Protein AF-A0A329RWU1-F1 (afdb_monomer_lite)

Structure (mmCIF, N/CA/C/O backbone):
data_AF-A0A329RWU1-F1
#
_entry.id   AF-A0A329RWU1-F1
#
loop_
_atom_site.group_PDB
_atom_site.id
_atom_site.type_symbol
_atom_site.label_atom_id
_atom_site.label_alt_id
_atom_site.label_comp_id
_atom_site.label_asym_id
_atom_site.label_entity_id
_atom_site.label_seq_id
_atom_site.pdbx_PDB_ins_code
_atom_site.Cartn_x
_atom_site.Cartn_y
_atom_site.Cartn_z
_atom_site.occupancy
_atom_site.B_iso_or_equiv
_atom_site.auth_seq_id
_atom_site.auth_comp_id
_atom_site.auth_asym_id
_atom_site.auth_atom_id
_atom_site.pdbx_PDB_model_num
ATOM 1 N N . MET A 1 1 ? -16.212 4.861 3.791 1.00 53.28 1 MET A N 1
ATOM 2 C CA . MET A 1 1 ? -15.691 4.065 4.919 1.00 53.28 1 MET A CA 1
ATOM 3 C C . MET A 1 1 ? -14.187 4.242 4.903 1.00 53.28 1 MET A C 1
ATOM 5 O O . MET A 1 1 ? -13.581 3.909 3.897 1.00 53.28 1 MET A O 1
ATOM 9 N N . GLU A 1 2 ? -13.605 4.846 5.935 1.00 63.16 2 GLU A N 1
ATOM 10 C CA . GLU A 1 2 ? -12.147 4.942 6.057 1.00 63.16 2 GLU A CA 1
ATOM 11 C C . GLU A 1 2 ? -11.657 3.660 6.729 1.00 63.16 2 GLU A C 1
ATOM 13 O O . GLU A 1 2 ? -12.120 3.310 7.815 1.00 63.16 2 GLU A O 1
ATOM 18 N N . HIS A 1 3 ? -10.800 2.896 6.052 1.00 72.19 3 HIS A N 1
ATOM 19 C CA . HIS A 1 3 ? -10.310 1.638 6.600 1.00 72.19 3 HIS A CA 1
ATOM 20 C C . HIS A 1 3 ? -9.166 1.933 7.585 1.00 72.19 3 HIS A C 1
ATOM 22 O O . HIS A 1 3 ? -8.128 2.446 7.163 1.00 72.19 3 HIS A O 1
ATOM 28 N N . PRO A 1 4 ? -9.294 1.581 8.879 1.00 76.88 4 PRO A N 1
ATOM 29 C CA . PRO A 1 4 ? -8.288 1.889 9.904 1.00 76.88 4 PRO A CA 1
ATOM 30 C C . PRO A 1 4 ? -6.947 1.174 9.678 1.00 76.88 4 PRO A C 1
ATOM 32 O O . PRO A 1 4 ? -5.950 1.496 10.307 1.00 76.88 4 PRO A O 1
ATOM 35 N N . VAL A 1 5 ? -6.904 0.212 8.760 1.00 80.25 5 VAL A N 1
ATOM 36 C CA . VAL A 1 5 ? -5.672 -0.425 8.285 1.00 80.25 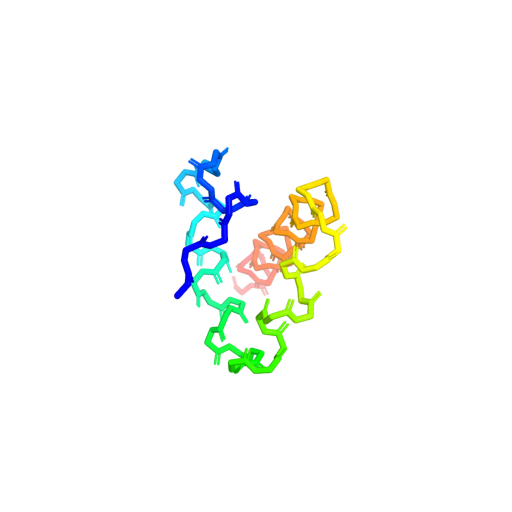5 VAL A CA 1
ATOM 37 C C . VAL A 1 5 ? -4.782 0.541 7.486 1.00 80.25 5 VAL A C 1
ATOM 39 O O . VAL A 1 5 ? -3.566 0.377 7.471 1.00 80.25 5 VAL A O 1
AT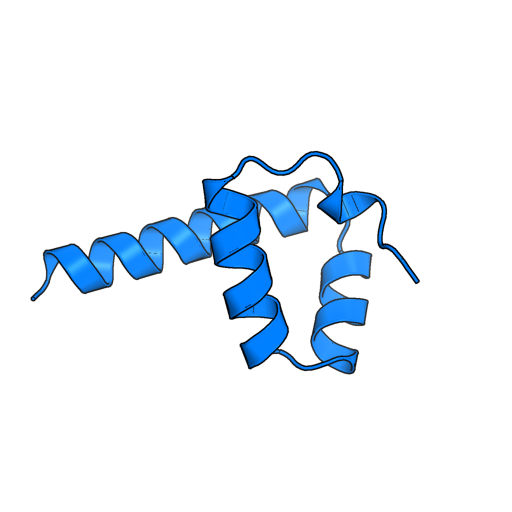OM 42 N N . PHE A 1 6 ? -5.347 1.583 6.871 1.00 81.25 6 PHE A N 1
ATOM 43 C CA . PHE A 1 6 ? -4.593 2.519 6.030 1.00 81.25 6 PHE A CA 1
ATOM 44 C C . PHE A 1 6 ? -4.090 3.770 6.773 1.00 81.25 6 PHE A C 1
ATOM 46 O O . PHE A 1 6 ? -3.410 4.600 6.174 1.00 81.25 6 PHE A O 1
ATOM 53 N N . THR A 1 7 ? -4.392 3.928 8.066 1.00 77.94 7 THR A N 1
ATOM 54 C CA . THR A 1 7 ? -4.116 5.172 8.812 1.00 77.94 7 THR A CA 1
ATOM 55 C C . THR A 1 7 ? -2.679 5.310 9.323 1.00 77.94 7 THR A C 1
ATOM 57 O O . THR A 1 7 ? -2.265 6.426 9.617 1.00 77.94 7 THR A O 1
ATOM 60 N N . ASN A 1 8 ? -1.901 4.223 9.398 1.00 82.19 8 ASN A N 1
ATOM 61 C CA . ASN A 1 8 ? -0.522 4.221 9.923 1.00 82.19 8 ASN A CA 1
ATOM 62 C C . ASN A 1 8 ? 0.541 3.922 8.849 1.00 82.19 8 ASN A C 1
ATOM 64 O O . ASN A 1 8 ? 1.587 3.347 9.144 1.00 82.19 8 ASN A O 1
ATOM 68 N N . LEU A 1 9 ? 0.262 4.261 7.590 1.00 83.94 9 LEU A N 1
ATOM 69 C CA . LEU A 1 9 ? 1.167 3.992 6.474 1.00 83.94 9 LEU A CA 1
ATOM 70 C C . LEU A 1 9 ? 2.181 5.122 6.280 1.00 83.94 9 LEU A C 1
ATOM 72 O O . LEU A 1 9 ? 1.851 6.303 6.387 1.00 83.94 9 LEU A O 1
ATOM 76 N N . SER A 1 10 ? 3.412 4.751 5.933 1.00 86.75 10 SER A N 1
ATOM 77 C CA . SER A 1 10 ? 4.460 5.700 5.542 1.00 86.75 10 SER A CA 1
ATOM 78 C C . SER A 1 10 ? 4.084 6.419 4.234 1.00 86.75 10 SER A C 1
ATOM 80 O O . SER A 1 10 ? 3.370 5.834 3.419 1.00 86.75 10 SER A O 1
ATOM 82 N N . PRO A 1 11 ? 4.623 7.616 3.933 1.00 85.12 11 PRO A N 1
ATOM 83 C CA . PRO A 1 11 ? 4.306 8.346 2.697 1.00 85.12 11 PRO A CA 1
ATOM 84 C C . PRO A 1 11 ? 4.511 7.518 1.415 1.00 85.12 11 PRO A C 1
ATOM 86 O O . PRO A 1 11 ? 3.668 7.522 0.524 1.00 85.12 11 PRO A O 1
ATOM 89 N N . ALA A 1 12 ? 5.593 6.733 1.351 1.00 82.38 12 ALA A N 1
ATOM 90 C CA . ALA A 1 12 ? 5.863 5.826 0.231 1.00 82.38 12 ALA A CA 1
ATOM 91 C C . ALA A 1 12 ? 4.823 4.693 0.114 1.00 82.38 12 ALA A C 1
ATOM 93 O O . ALA A 1 12 ? 4.463 4.273 -0.981 1.00 82.38 12 ALA A O 1
ATOM 94 N N . GLN A 1 13 ? 4.298 4.220 1.246 1.00 87.38 13 GLN A N 1
ATOM 95 C CA . GLN A 1 13 ? 3.265 3.186 1.289 1.00 87.38 13 GLN A CA 1
ATOM 96 C C . GLN A 1 13 ? 1.886 3.750 0.941 1.00 87.38 13 GLN A C 1
ATOM 98 O O . GLN A 1 13 ? 1.067 3.029 0.382 1.00 87.38 13 GLN A O 1
ATOM 103 N N . GLN A 1 14 ? 1.634 5.030 1.226 1.00 88.25 14 GLN A N 1
ATOM 104 C CA . GLN A 1 14 ? 0.424 5.726 0.792 1.00 88.25 14 GLN A CA 1
ATOM 105 C C . GLN A 1 14 ? 0.387 5.913 -0.732 1.00 88.25 14 GLN A C 1
ATOM 107 O O . GLN A 1 14 ? -0.671 5.721 -1.329 1.00 88.25 14 GLN A O 1
ATOM 112 N N . ASP A 1 15 ? 1.520 6.224 -1.375 1.00 89.12 15 ASP A N 1
ATOM 113 C CA . ASP A 1 15 ? 1.619 6.260 -2.846 1.00 89.12 15 ASP A CA 1
ATOM 114 C C . ASP A 1 15 ? 1.334 4.880 -3.460 1.00 89.12 15 ASP A C 1
ATOM 116 O O . ASP A 1 15 ? 0.428 4.735 -4.287 1.00 89.12 15 ASP A O 1
ATOM 120 N N . ALA A 1 16 ? 2.032 3.849 -2.970 1.00 89.44 16 ALA A N 1
ATOM 121 C CA . ALA A 1 16 ? 1.814 2.463 -3.375 1.00 89.44 16 ALA A CA 1
ATOM 122 C C . ALA A 1 16 ? 0.352 2.033 -3.167 1.00 89.44 16 ALA A C 1
ATOM 124 O O . ALA A 1 16 ? -0.244 1.399 -4.038 1.00 89.44 16 ALA A O 1
ATOM 125 N N . LEU A 1 17 ? -0.257 2.416 -2.039 1.00 89.69 17 LEU A N 1
ATOM 126 C CA . LEU A 1 17 ? -1.653 2.119 -1.740 1.00 89.69 17 LEU A CA 1
ATOM 127 C C . LEU A 1 17 ? -2.584 2.806 -2.735 1.00 89.69 17 LEU A C 1
ATOM 129 O O . LEU A 1 17 ? -3.457 2.138 -3.274 1.00 89.69 17 LEU A O 1
ATOM 133 N N . ASN A 1 18 ? -2.404 4.096 -3.015 1.00 89.25 18 ASN A N 1
ATOM 134 C CA . ASN A 1 18 ? -3.244 4.820 -3.973 1.00 89.25 18 ASN A CA 1
ATOM 135 C C . ASN A 1 18 ? -3.207 4.179 -5.368 1.00 89.25 18 ASN A C 1
ATOM 137 O O . ASN A 1 18 ? -4.259 3.959 -5.974 1.00 89.25 18 ASN A O 1
ATOM 141 N N . LYS A 1 19 ? -2.018 3.798 -5.846 1.00 90.81 19 LYS A N 1
ATOM 142 C CA . LYS A 1 19 ? -1.855 3.068 -7.114 1.00 90.81 19 LYS A CA 1
ATOM 143 C C . LYS A 1 19 ? -2.552 1.710 -7.081 1.00 90.81 19 LYS A C 1
ATOM 145 O O . LYS A 1 19 ? -3.288 1.358 -8.003 1.00 90.81 19 LYS A O 1
ATOM 150 N N . LEU A 1 20 ? -2.367 0.961 -5.997 1.00 89.12 20 LEU A N 1
ATOM 151 C CA . LEU A 1 20 ? -2.944 -0.367 -5.824 1.00 89.12 20 LEU A CA 1
ATOM 152 C C . LEU A 1 20 ? -4.477 -0.314 -5.715 1.00 89.12 20 LEU A C 1
ATOM 154 O O . LEU A 1 20 ? -5.159 -1.125 -6.338 1.00 89.12 20 LEU A O 1
ATOM 158 N N . MET A 1 21 ? -5.030 0.682 -5.021 1.00 89.00 21 MET A N 1
ATOM 159 C CA . MET A 1 21 ? -6.471 0.949 -4.971 1.00 89.00 21 MET A CA 1
ATOM 160 C C . MET A 1 21 ? -7.034 1.299 -6.355 1.00 89.00 21 MET A C 1
ATOM 162 O O . MET A 1 21 ? -8.084 0.778 -6.733 1.00 89.00 21 MET A O 1
ATOM 166 N N . SER A 1 22 ? -6.317 2.112 -7.140 1.00 90.25 22 SER A N 1
ATOM 167 C CA . SER A 1 22 ? -6.706 2.442 -8.516 1.00 90.25 22 SER A CA 1
ATOM 168 C C . SER A 1 22 ? -6.721 1.221 -9.444 1.00 90.25 22 SER A C 1
ATOM 170 O O . SER A 1 22 ? -7.531 1.186 -10.367 1.00 90.25 22 SER A O 1
ATOM 172 N N . MET A 1 23 ? -5.856 0.225 -9.221 1.00 88.81 23 MET A N 1
ATOM 173 C CA . MET A 1 23 ? -5.835 -1.015 -10.015 1.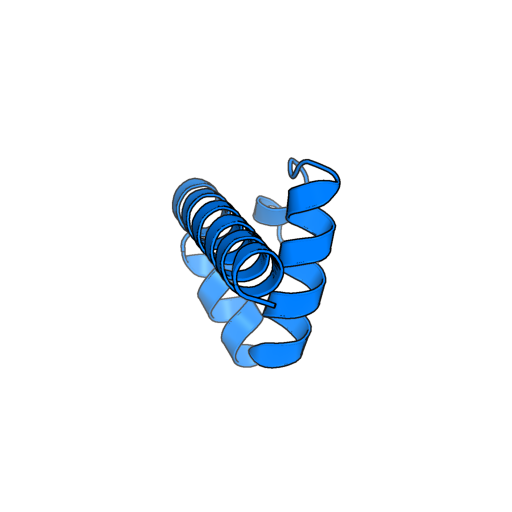00 88.81 23 MET A CA 1
ATOM 174 C C . MET A 1 23 ? -6.897 -2.029 -9.578 1.00 88.81 23 MET A C 1
ATOM 176 O O . MET A 1 23 ? -7.446 -2.741 -10.413 1.00 88.81 23 MET A O 1
ATOM 180 N N . LEU A 1 24 ? -7.148 -2.140 -8.271 1.00 88.75 24 LEU A N 1
ATOM 181 C CA . LEU A 1 24 ? -8.044 -3.153 -7.706 1.00 88.75 24 LEU A CA 1
ATOM 182 C C . LEU A 1 24 ? -9.528 -2.779 -7.796 1.00 88.75 24 LEU A C 1
ATOM 184 O O . LEU A 1 24 ? -10.380 -3.667 -7.758 1.00 88.75 24 LEU A O 1
ATOM 188 N N . GLY A 1 25 ? -9.842 -1.484 -7.870 1.00 88.94 25 GLY A N 1
ATOM 189 C CA . GLY A 1 25 ? -11.218 -1.003 -7.801 1.00 88.94 25 GLY A CA 1
ATOM 190 C C . GLY A 1 25 ? -11.863 -1.204 -6.417 1.00 88.94 25 GLY 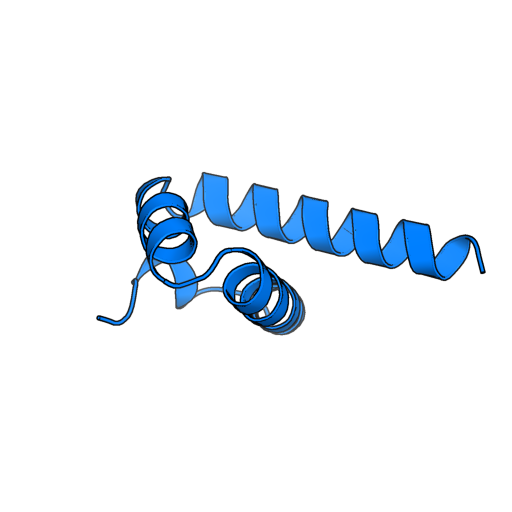A C 1
ATOM 191 O O . GLY A 1 25 ? -11.279 -1.805 -5.514 1.00 88.94 25 GLY A O 1
ATOM 192 N N . PRO A 1 26 ? -13.088 -0.700 -6.211 1.00 85.06 26 PRO A N 1
ATOM 193 C CA . PRO A 1 26 ? -13.710 -0.598 -4.885 1.00 85.06 26 PRO A CA 1
ATOM 194 C C . PRO A 1 26 ? -13.930 -1.950 -4.179 1.00 85.06 26 PRO A C 1
ATOM 196 O O . PRO A 1 26 ? -13.767 -2.050 -2.959 1.00 85.06 26 PRO A O 1
ATOM 199 N N . GLU A 1 27 ? -14.254 -3.003 -4.931 1.00 88.00 27 GLU A N 1
ATOM 200 C CA . GLU A 1 27 ? -14.424 -4.362 -4.395 1.00 88.00 27 GLU A CA 1
ATOM 201 C C . GLU A 1 27 ? -13.082 -4.969 -3.966 1.00 88.00 27 GLU A C 1
ATOM 203 O O . GLU A 1 27 ? -12.961 -5.508 -2.862 1.00 88.00 27 GLU A O 1
ATOM 208 N N . GLY A 1 28 ? -12.043 -4.814 -4.792 1.00 88.50 28 GLY A N 1
ATOM 209 C CA . GLY A 1 28 ? -10.704 -5.298 -4.473 1.00 88.50 28 GLY A CA 1
ATOM 210 C C . GLY A 1 28 ? -10.067 -4.548 -3.300 1.00 88.50 28 GLY A C 1
ATOM 211 O O . GLY A 1 28 ? -9.373 -5.167 -2.494 1.00 88.50 28 GLY A O 1
ATOM 212 N N . VAL A 1 29 ? -10.358 -3.252 -3.138 1.00 88.50 29 VAL A N 1
ATOM 213 C CA . VAL A 1 29 ? -9.931 -2.460 -1.970 1.00 88.50 29 VAL A 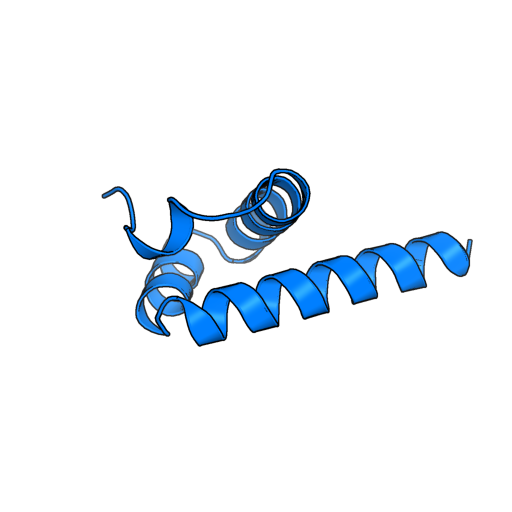CA 1
ATOM 214 C C . VAL A 1 29 ? -10.591 -2.949 -0.686 1.00 88.50 29 VAL A C 1
ATOM 216 O O . VAL A 1 29 ? -9.906 -3.096 0.325 1.00 88.50 29 VAL A O 1
ATOM 219 N N . SER A 1 30 ? -11.890 -3.256 -0.722 1.00 87.69 30 SER A N 1
ATOM 220 C CA . SER A 1 30 ? -12.594 -3.786 0.452 1.00 87.69 30 SER A CA 1
ATOM 221 C C . SER A 1 30 ? -12.024 -5.139 0.876 1.00 87.69 30 SER A C 1
ATOM 223 O O . SER A 1 30 ? -11.712 -5.331 2.050 1.00 87.69 30 SER A O 1
ATOM 225 N N . HIS A 1 31 ? -11.804 -6.046 -0.082 1.00 89.56 31 HIS A N 1
ATOM 226 C CA . HIS A 1 31 ? -11.176 -7.337 0.198 1.00 89.56 31 HIS A CA 1
ATOM 227 C C . HIS A 1 31 ? -9.751 -7.171 0.742 1.00 89.56 31 HIS A C 1
ATOM 229 O O . HIS A 1 31 ? -9.373 -7.842 1.699 1.00 89.56 31 HIS A O 1
ATOM 235 N N . PHE A 1 32 ? -8.971 -6.250 0.170 1.00 88.50 32 PHE A N 1
ATOM 236 C CA . PHE A 1 32 ? -7.614 -5.952 0.618 1.00 88.50 32 PHE A CA 1
ATOM 237 C C . PHE A 1 32 ? -7.583 -5.413 2.053 1.00 88.50 32 PHE A C 1
ATOM 239 O O . PHE A 1 32 ? -6.819 -5.905 2.880 1.00 88.50 32 PHE A O 1
ATOM 246 N N . ALA A 1 33 ? -8.467 -4.473 2.387 1.00 87.31 33 ALA A N 1
ATOM 247 C CA . ALA A 1 33 ? -8.583 -3.942 3.739 1.00 87.31 33 ALA A CA 1
ATOM 248 C C . ALA A 1 33 ? -9.039 -5.000 4.763 1.00 87.31 33 ALA A C 1
ATOM 250 O O . ALA A 1 33 ? -8.637 -4.945 5.926 1.00 87.31 33 ALA A O 1
ATOM 251 N N . SER A 1 34 ? -9.839 -5.985 4.339 1.00 89.25 34 SER A N 1
ATOM 252 C CA . SER A 1 34 ? -10.253 -7.116 5.179 1.00 89.25 34 SER A CA 1
ATOM 253 C C . SER A 1 34 ? -9.122 -8.094 5.517 1.00 89.25 34 SER A C 1
ATOM 255 O O . SER A 1 34 ? -9.280 -8.870 6.456 1.00 89.25 34 SER A O 1
ATOM 257 N N . GLN A 1 35 ? -7.979 -8.058 4.818 1.00 88.19 35 GLN A N 1
ATOM 258 C CA . GLN A 1 35 ? -6.824 -8.920 5.129 1.00 88.19 35 GLN A CA 1
ATOM 259 C C . GLN A 1 35 ? -6.065 -8.479 6.391 1.00 88.19 35 GLN A C 1
ATOM 261 O O . GLN A 1 35 ? -5.230 -9.221 6.905 1.00 88.19 35 GLN A O 1
ATOM 266 N N . GLY A 1 36 ? -6.367 -7.285 6.905 1.00 88.19 36 GLY A N 1
ATOM 267 C CA . GLY A 1 36 ? -5.742 -6.732 8.097 1.00 88.19 36 GLY A CA 1
ATOM 268 C C . GLY A 1 36 ? -4.438 -5.977 7.816 1.00 88.19 36 GLY A C 1
ATOM 269 O O . GLY A 1 36 ? -3.894 -6.017 6.709 1.00 88.19 36 GLY A O 1
ATOM 270 N N . PRO A 1 37 ? -3.931 -5.250 8.824 1.00 85.88 37 PRO A N 1
ATOM 271 C CA . PRO A 1 37 ? -2.839 -4.301 8.647 1.00 85.88 37 PRO A CA 1
ATOM 272 C C . PRO A 1 37 ? -1.518 -4.935 8.234 1.00 85.88 37 PRO A C 1
ATOM 274 O O . PRO A 1 37 ? -0.834 -4.380 7.385 1.00 85.88 37 PRO A O 1
ATOM 277 N N . GLU A 1 38 ? -1.177 -6.108 8.761 1.00 88.69 38 GLU A N 1
ATOM 278 C CA . GLU A 1 38 ? 0.088 -6.773 8.435 1.00 88.69 38 GLU A CA 1
ATOM 279 C C . GLU A 1 38 ? 0.136 -7.248 6.974 1.00 88.69 38 GLU A C 1
ATOM 281 O O . GLU A 1 38 ? 1.101 -6.971 6.262 1.00 88.69 38 GLU A O 1
ATOM 286 N N . ALA A 1 39 ? -0.940 -7.879 6.493 1.00 89.00 39 ALA A N 1
ATOM 287 C CA . ALA A 1 39 ? -1.048 -8.335 5.109 1.00 89.00 39 ALA A CA 1
ATOM 288 C C . ALA A 1 39 ? -1.045 -7.163 4.118 1.00 89.00 39 ALA A C 1
ATOM 290 O O . ALA A 1 39 ? -0.382 -7.222 3.079 1.00 89.00 39 ALA A O 1
ATOM 291 N N . VAL A 1 40 ? -1.745 -6.076 4.461 1.00 88.94 40 VAL A N 1
ATOM 292 C CA . VAL A 1 40 ? -1.718 -4.839 3.678 1.00 88.94 40 VAL A CA 1
ATOM 293 C C . VAL A 1 40 ? -0.303 -4.279 3.614 1.00 88.94 40 VAL A C 1
ATOM 295 O O . VAL A 1 40 ? 0.187 -3.995 2.524 1.00 88.94 40 VAL A O 1
ATOM 298 N N . ASN A 1 41 ? 0.377 -4.177 4.755 1.00 89.00 41 ASN A N 1
ATOM 299 C CA . ASN A 1 41 ? 1.717 -3.608 4.831 1.00 89.00 41 ASN A CA 1
ATOM 300 C C . ASN A 1 41 ? 2.729 -4.419 4.004 1.00 89.00 41 ASN A C 1
ATOM 302 O O . ASN A 1 41 ? 3.440 -3.859 3.168 1.00 89.00 41 ASN A O 1
ATOM 306 N N . ALA A 1 42 ? 2.714 -5.748 4.147 1.00 90.88 42 ALA A N 1
ATOM 307 C CA . ALA A 1 42 ? 3.562 -6.655 3.375 1.00 90.88 42 ALA A CA 1
ATOM 308 C C . ALA A 1 42 ? 3.299 -6.549 1.864 1.00 90.88 42 ALA A C 1
ATOM 310 O O . ALA A 1 42 ? 4.231 -6.554 1.054 1.00 90.88 42 ALA A O 1
ATOM 311 N N . ARG A 1 43 ? 2.029 -6.413 1.463 1.00 90.88 43 ARG A N 1
ATOM 312 C CA . ARG A 1 43 ? 1.671 -6.270 0.050 1.00 90.88 43 ARG A CA 1
ATOM 313 C C . ARG A 1 43 ? 2.107 -4.927 -0.527 1.00 90.88 43 ARG A C 1
ATOM 315 O O . ARG A 1 43 ? 2.568 -4.899 -1.665 1.00 90.88 43 ARG A O 1
ATOM 322 N N . LEU A 1 44 ? 2.003 -3.846 0.244 1.00 91.00 44 LEU A N 1
ATOM 323 C CA . LEU A 1 44 ? 2.487 -2.523 -0.157 1.00 91.00 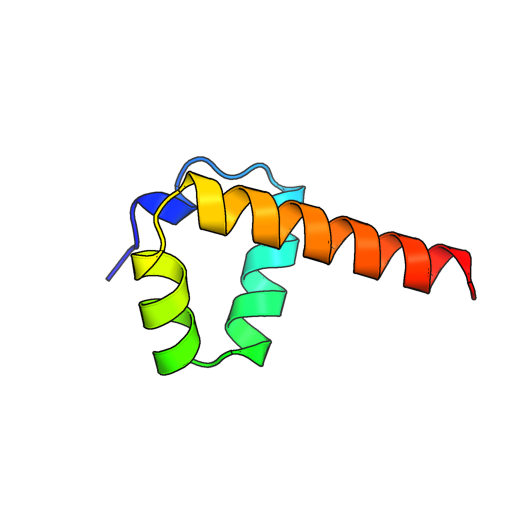44 LEU A CA 1
ATOM 324 C C . LEU A 1 44 ? 4.012 -2.493 -0.288 1.00 91.00 44 LEU A C 1
ATOM 326 O O . LEU A 1 44 ? 4.518 -1.964 -1.275 1.00 91.00 44 LEU A O 1
ATOM 330 N N . GLU A 1 45 ? 4.747 -3.111 0.640 1.00 91.06 45 GLU A N 1
ATOM 331 C CA . GLU A 1 45 ? 6.203 -3.253 0.514 1.00 91.06 45 GLU A CA 1
ATOM 332 C C . GLU A 1 45 ? 6.592 -4.066 -0.721 1.00 91.06 45 GLU A C 1
ATOM 334 O O . GLU A 1 45 ? 7.476 -3.666 -1.479 1.00 91.06 45 GLU A O 1
ATOM 339 N N . SER A 1 46 ? 5.915 -5.191 -0.963 1.00 91.06 46 SER A N 1
ATOM 340 C CA . SER A 1 46 ? 6.196 -6.012 -2.140 1.00 91.06 46 SER A CA 1
ATOM 341 C C . SER A 1 46 ? 5.876 -5.276 -3.443 1.00 91.06 46 SER A C 1
ATOM 343 O O . SER A 1 46 ? 6.611 -5.432 -4.416 1.00 91.06 46 SER A O 1
ATOM 345 N N . PHE A 1 47 ? 4.809 -4.473 -3.464 1.00 90.44 47 PHE A N 1
ATOM 346 C CA . PHE A 1 47 ? 4.453 -3.645 -4.613 1.00 90.44 47 PHE A CA 1
ATOM 347 C C . PHE A 1 47 ? 5.489 -2.544 -4.857 1.00 90.44 47 PHE A C 1
ATOM 349 O O . PHE A 1 47 ? 5.969 -2.396 -5.976 1.00 90.44 47 PHE A O 1
ATOM 356 N N . SER A 1 48 ? 5.915 -1.848 -3.802 1.00 88.69 48 SER A N 1
ATOM 357 C CA . SER A 1 48 ? 6.954 -0.819 -3.892 1.00 88.69 48 SER A CA 1
ATOM 358 C C . SER A 1 48 ? 8.293 -1.391 -4.373 1.00 88.69 48 SER A C 1
ATOM 360 O O . SER A 1 48 ? 8.951 -0.789 -5.219 1.00 88.69 48 SER A O 1
ATOM 362 N N . ARG A 1 49 ? 8.680 -2.588 -3.909 1.00 89.25 49 ARG A N 1
ATOM 363 C CA . ARG A 1 49 ? 9.876 -3.289 -4.410 1.00 89.25 49 ARG A CA 1
ATOM 364 C C . ARG A 1 49 ? 9.749 -3.687 -5.875 1.00 89.25 49 ARG A C 1
ATOM 366 O O . ARG A 1 49 ? 10.728 -3.589 -6.603 1.00 89.25 49 ARG A O 1
ATOM 373 N N . TYR A 1 50 ? 8.570 -4.133 -6.298 1.00 88.94 50 TYR A N 1
ATOM 374 C CA . TYR A 1 50 ? 8.308 -4.454 -7.697 1.00 88.94 50 TYR A CA 1
ATOM 375 C C . TYR A 1 50 ? 8.399 -3.209 -8.588 1.00 88.94 50 TYR A C 1
ATOM 377 O O . TYR A 1 50 ? 9.066 -3.256 -9.617 1.00 88.94 50 TYR A O 1
ATOM 385 N N . GLU A 1 51 ? 7.801 -2.087 -8.175 1.00 87.94 51 GLU A N 1
ATOM 386 C CA . GLU A 1 51 ? 7.935 -0.810 -8.887 1.00 87.94 51 GLU A CA 1
ATOM 387 C C . GLU A 1 51 ? 9.396 -0.361 -8.969 1.00 87.94 51 GLU A C 1
ATOM 389 O O . GLU A 1 51 ? 9.851 0.030 -10.039 1.00 87.94 51 GLU A O 1
ATOM 394 N N . ASN A 1 52 ? 10.148 -0.463 -7.872 1.00 86.81 52 ASN A N 1
ATOM 395 C CA . ASN A 1 52 ? 11.561 -0.096 -7.867 1.00 86.81 52 ASN A CA 1
ATOM 396 C C . ASN A 1 52 ? 12.384 -1.002 -8.800 1.00 86.81 52 ASN A C 1
ATOM 398 O O . ASN A 1 52 ? 13.109 -0.507 -9.653 1.00 86.81 52 ASN A O 1
ATOM 402 N N . ALA A 1 53 ? 12.183 -2.320 -8.737 1.00 89.69 53 ALA A N 1
ATOM 403 C CA . ALA A 1 53 ? 12.863 -3.266 -9.620 1.00 89.69 53 ALA A CA 1
ATOM 404 C C . ALA A 1 53 ? 12.524 -3.054 -11.105 1.00 89.69 53 ALA A C 1
ATOM 406 O O . ALA A 1 53 ? 13.379 -3.271 -11.963 1.00 89.69 53 ALA A O 1
ATOM 407 N N . LEU A 1 54 ? 11.292 -2.633 -11.417 1.00 85.75 54 LEU A N 1
ATOM 408 C CA . LEU A 1 54 ? 10.910 -2.235 -12.771 1.00 85.75 54 LEU A CA 1
ATOM 409 C C . LEU A 1 54 ? 11.637 -0.966 -13.213 1.00 85.75 54 LEU A C 1
ATOM 411 O O . LEU A 1 54 ? 12.081 -0.919 -14.352 1.00 85.75 54 LEU A O 1
ATOM 415 N N . LEU A 1 55 ? 11.758 0.035 -12.336 1.00 84.25 55 LEU A N 1
ATOM 416 C CA . LEU A 1 55 ? 12.462 1.288 -12.621 1.00 84.25 55 LEU A CA 1
ATOM 417 C C . LEU A 1 55 ? 13.975 1.086 -12.782 1.00 84.25 55 LEU A C 1
ATOM 419 O O . LEU A 1 55 ? 14.571 1.716 -13.646 1.00 84.25 55 LEU A O 1
ATOM 423 N N . GLU A 1 56 ? 14.589 0.202 -11.993 1.00 85.06 56 GLU A N 1
ATOM 424 C CA . GLU A 1 56 ? 16.014 -0.144 -12.111 1.00 85.06 56 GLU A CA 1
ATOM 425 C C . GLU A 1 56 ? 16.346 -0.925 -13.395 1.00 85.06 56 GLU A C 1
ATOM 427 O O . GLU A 1 56 ? 17.511 -0.997 -13.781 1.00 85.06 56 GLU A O 1
ATOM 432 N N . HIS A 1 57 ? 15.350 -1.522 -14.057 1.00 71.62 57 HIS A N 1
ATOM 433 C CA . HIS A 1 57 ? 15.530 -2.268 -15.308 1.00 71.62 57 HIS A CA 1
ATOM 434 C C . HIS A 1 57 ? 15.385 -1.416 -16.585 1.00 71.62 57 HIS A C 1
ATOM 436 O O . HIS A 1 57 ? 15.482 -1.984 -17.678 1.00 71.62 57 HIS A O 1
ATOM 442 N N . VAL A 1 58 ? 15.140 -0.102 -16.472 1.00 54.94 58 VAL A N 1
ATOM 443 C CA . VAL A 1 58 ? 14.948 0.825 -17.612 1.00 54.94 58 VAL A CA 1
ATOM 444 C C . VAL A 1 58 ? 16.192 1.658 -17.895 1.00 54.94 58 VAL A C 1
ATOM 446 O O . VAL A 1 58 ? 16.817 2.145 -16.929 1.00 54.94 58 VAL A O 1
#

Foldseek 3Di:
DDQPLQVPDDPQLVVLLVVVCVVLDPVRNVVLSVVGNVSSRVVSVVSSVVVVVVVVVD

Sequence (58 aa):
MEHPVFTNLSPAQQDALNKLMSMLGPEGVSHFASQGPEAVNARLESFSRYENALLEHV

Organism: NCBI:txid29920

Secondary structure (DSSP, 8-state):
---GGGTT--HHHHHHHHHHHHHHHHHHHHHHHHT-HHHHHHHHHHHHHHHHHHHHT-

Radius of gyration: 11.54 Å; chains: 1; bounding box: 32×17×28 Å

pLDDT: mean 85.39, std 7.87, range [53.28, 91.06]